Protein AF-A0A9X8MX06-F1 (afdb_monomer)

InterPro domains:
  IPR003593 AAA+ ATPase domain [SM00382] (61-153)
  IPR003959 ATPase, AAA-type, core [PF00004] (65-155)
  IPR027417 P-loop containing nucleoside triphosphate hydrolase [G3DSA:3.40.50.300] (9-156)
  IPR027417 P-loop containing nucleoside triphosphate hydrolase [SSF52540] (20-155)
  IPR051314 AAA ATPase RarA/MGS1/WRNIP1 [PTHR13779] (9-156)

Sequence (156 aa):
MEPDLFTAAAEDRQEKDPAGSPLAVRMRPRTLDEVVGQQHLLKPGSPLRRLVGEGAGGPAGPSSVFLWGPPGIGKTTLAYVVSQATNKRFVELSAITAGVKEVRAVIDGARRASGGYGKETVLFLDEIHRFSKAQQDSLLPAVENRWVTLIAATTE

Structure (mmCIF, N/CA/C/O backbone):
data_AF-A0A9X8MX06-F1
#
_entry.id   AF-A0A9X8MX06-F1
#
loop_
_atom_site.group_PDB
_atom_site.id
_atom_site.type_symbol
_atom_site.label_atom_id
_atom_site.label_alt_id
_atom_site.label_comp_id
_atom_site.label_asym_id
_atom_site.label_entity_id
_atom_site.label_seq_id
_atom_site.pdbx_PDB_ins_code
_atom_site.Cartn_x
_atom_site.Cartn_y
_atom_site.Cartn_z
_atom_site.occupancy
_atom_site.B_iso_or_equiv
_atom_site.auth_seq_id
_atom_site.auth_comp_id
_atom_site.auth_asym_id
_atom_site.auth_atom_id
_atom_site.pdbx_PDB_model_num
ATOM 1 N N . MET A 1 1 ? -8.411 22.018 -21.003 1.00 44.50 1 MET A N 1
ATOM 2 C CA . MET A 1 1 ? -9.819 21.588 -21.032 1.00 44.50 1 MET A CA 1
ATOM 3 C C . MET A 1 1 ? -10.072 21.002 -19.655 1.00 44.50 1 MET A C 1
ATOM 5 O O . MET A 1 1 ? -9.477 19.976 -19.350 1.00 44.50 1 MET A O 1
ATOM 9 N N . GLU A 1 2 ? -10.729 21.752 -18.767 1.00 44.81 2 GLU A N 1
ATOM 10 C CA . GLU A 1 2 ? -11.009 21.268 -17.407 1.00 44.81 2 GLU A CA 1
ATOM 11 C C . GLU A 1 2 ? -11.989 20.090 -17.484 1.00 44.81 2 GLU A C 1
ATOM 13 O O . GLU A 1 2 ? -12.911 20.143 -18.302 1.00 44.81 2 GLU A O 1
ATOM 18 N N . PRO A 1 3 ? -11.785 19.016 -16.703 1.00 49.88 3 PRO A N 1
ATOM 19 C CA . PRO A 1 3 ? -12.744 17.924 -16.650 1.00 49.88 3 PRO A CA 1
ATOM 20 C C . PRO A 1 3 ? -14.071 18.451 -16.089 1.00 49.88 3 PRO A C 1
ATOM 22 O O . PRO A 1 3 ? -14.121 18.980 -14.980 1.00 49.88 3 PRO A O 1
ATOM 25 N N . ASP A 1 4 ? -15.129 18.332 -16.890 1.00 72.88 4 ASP A N 1
ATOM 26 C CA . ASP A 1 4 ? -16.487 18.722 -16.520 1.00 72.88 4 ASP A CA 1
ATOM 27 C C . ASP A 1 4 ? -16.997 17.848 -15.359 1.00 72.88 4 ASP A C 1
ATOM 29 O O . ASP A 1 4 ? -16.693 16.653 -15.261 1.00 72.88 4 ASP A O 1
ATOM 33 N N . LEU A 1 5 ? -17.791 18.455 -14.478 1.00 55.50 5 LEU A N 1
ATOM 34 C CA . LEU A 1 5 ? -18.405 17.858 -13.288 1.00 55.50 5 LEU A CA 1
ATOM 35 C C . LEU A 1 5 ? -19.198 16.583 -13.623 1.00 55.50 5 LEU A C 1
ATOM 37 O O . LEU A 1 5 ? -19.287 15.668 -12.804 1.00 55.50 5 LEU A O 1
ATOM 41 N N . PHE A 1 6 ? -19.727 16.499 -14.844 1.00 53.56 6 PHE A N 1
ATOM 42 C CA . PHE A 1 6 ? -20.438 15.327 -15.352 1.00 53.56 6 PHE A CA 1
ATOM 43 C C . PHE A 1 6 ? -19.511 14.177 -15.763 1.00 53.56 6 PHE A C 1
ATOM 45 O O . PHE A 1 6 ? -19.884 13.016 -15.596 1.00 53.56 6 PHE A O 1
ATOM 52 N N . THR A 1 7 ? -18.298 14.470 -16.232 1.00 57.12 7 THR A N 1
ATOM 53 C CA . THR A 1 7 ? -17.297 13.454 -16.585 1.00 57.12 7 THR A CA 1
ATOM 54 C C . THR A 1 7 ? -16.707 12.825 -15.327 1.00 57.12 7 THR A C 1
ATOM 56 O O . THR A 1 7 ? -16.655 11.603 -15.224 1.00 57.12 7 THR A O 1
ATOM 59 N N . ALA A 1 8 ? -16.392 13.643 -14.317 1.00 52.16 8 ALA A N 1
ATOM 60 C CA . ALA A 1 8 ? -15.941 13.158 -13.012 1.00 52.16 8 ALA A CA 1
ATOM 61 C C . ALA A 1 8 ? -17.003 12.272 -12.332 1.00 52.16 8 ALA A C 1
ATOM 63 O O . ALA A 1 8 ? -16.682 11.224 -11.783 1.00 52.16 8 ALA A O 1
ATOM 64 N N . ALA A 1 9 ? -18.285 12.648 -12.416 1.00 48.75 9 ALA A N 1
ATOM 65 C CA . ALA A 1 9 ? -19.383 11.846 -11.876 1.00 48.75 9 ALA A CA 1
ATOM 66 C C . ALA A 1 9 ? -19.641 10.543 -12.661 1.00 48.75 9 ALA A C 1
ATOM 68 O O . ALA A 1 9 ? -20.174 9.589 -12.093 1.00 48.75 9 ALA A O 1
ATOM 69 N N . ALA A 1 10 ? -19.294 10.495 -13.953 1.00 49.78 10 ALA A N 1
ATOM 70 C CA . ALA A 1 10 ? -19.416 9.303 -14.791 1.00 49.78 10 ALA A CA 1
ATOM 71 C C . ALA A 1 10 ? -18.282 8.297 -14.533 1.00 49.78 10 ALA A C 1
ATOM 73 O O . ALA A 1 10 ? -18.562 7.108 -14.385 1.00 49.78 10 ALA A O 1
ATOM 74 N N . GLU A 1 11 ? -17.038 8.766 -14.395 1.00 50.75 11 GLU A N 1
ATOM 75 C CA . GLU A 1 11 ? -15.883 7.945 -13.994 1.00 50.75 11 GLU A CA 1
ATOM 76 C C . GLU A 1 11 ? -16.103 7.333 -12.598 1.00 50.75 11 GLU A C 1
ATOM 78 O O . GLU A 1 11 ? -15.971 6.124 -12.408 1.00 50.75 11 GLU A O 1
ATOM 83 N N . ASP A 1 12 ? -16.590 8.146 -11.658 1.00 49.78 12 ASP A N 1
ATOM 84 C CA . ASP A 1 12 ? -16.922 7.744 -10.286 1.00 49.78 12 ASP A CA 1
ATOM 85 C C . ASP A 1 12 ? -18.141 6.787 -10.229 1.00 49.78 12 ASP A C 1
ATOM 87 O O . ASP A 1 12 ? -18.315 6.043 -9.262 1.00 49.78 12 ASP A O 1
ATOM 91 N N . ARG A 1 13 ? -18.992 6.766 -11.272 1.00 49.88 13 ARG A N 1
ATOM 92 C CA . ARG A 1 13 ? -20.078 5.779 -11.458 1.00 49.88 13 ARG A CA 1
ATOM 93 C C . ARG A 1 13 ? -19.581 4.474 -12.069 1.00 49.88 13 ARG A C 1
ATOM 95 O O . ARG A 1 13 ? -20.081 3.417 -11.695 1.00 49.88 13 ARG A O 1
ATOM 102 N N . GLN A 1 14 ? -18.622 4.540 -12.989 1.00 47.41 14 GLN A N 1
ATOM 103 C CA . GLN A 1 14 ? -18.062 3.373 -13.669 1.00 47.41 14 GLN A CA 1
ATOM 104 C C . GLN A 1 14 ? -17.163 2.546 -12.736 1.00 47.41 14 GLN A C 1
ATOM 106 O O . GLN A 1 14 ? -17.174 1.321 -12.818 1.00 47.41 14 GLN A O 1
ATOM 111 N N . GLU A 1 15 ? -16.497 3.185 -11.765 1.00 52.91 15 GLU A N 1
ATOM 112 C CA . GLU A 1 15 ? -15.867 2.499 -10.621 1.00 52.91 15 GLU A CA 1
ATOM 113 C C . GLU A 1 15 ? -16.884 1.820 -9.680 1.00 52.91 15 GLU A C 1
ATOM 115 O O . GLU A 1 15 ? -16.541 0.874 -8.969 1.00 52.91 15 GLU A O 1
ATOM 120 N N . LYS A 1 16 ? -18.141 2.284 -9.663 1.00 53.31 16 LYS A N 1
ATOM 121 C CA . LYS A 1 16 ? -19.180 1.860 -8.709 1.00 53.31 16 LYS A CA 1
ATOM 122 C C . LYS A 1 16 ? -20.201 0.873 -9.261 1.00 53.31 16 LYS A C 1
ATOM 124 O O . LYS A 1 16 ? -21.081 0.488 -8.494 1.00 53.31 16 LYS A O 1
ATOM 129 N N . ASP A 1 17 ? -20.121 0.454 -10.525 1.00 54.06 17 ASP A N 1
ATOM 130 C CA . ASP A 1 17 ? -21.024 -0.567 -11.065 1.00 54.06 17 ASP A CA 1
ATOM 131 C C . ASP A 1 17 ? -20.399 -1.972 -10.942 1.00 54.06 17 ASP A C 1
ATOM 133 O O . ASP A 1 17 ? -19.637 -2.414 -11.816 1.00 54.06 17 ASP A O 1
ATOM 137 N N . PRO A 1 18 ? -20.677 -2.717 -9.850 1.00 60.09 18 PRO A N 1
ATOM 138 C CA . PRO A 1 18 ? -20.077 -4.024 -9.637 1.00 60.09 18 PRO A CA 1
ATOM 139 C C . PRO A 1 18 ? -20.484 -5.023 -10.719 1.00 60.09 18 PRO A C 1
ATOM 141 O O . PRO A 1 18 ? -19.751 -5.984 -10.914 1.00 60.09 18 PRO A O 1
ATOM 144 N N . ALA A 1 19 ? -21.590 -4.822 -11.448 1.00 68.25 19 ALA A N 1
ATOM 145 C CA . ALA A 1 19 ? -22.031 -5.752 -12.488 1.00 68.25 19 ALA A CA 1
ATOM 146 C C . ALA A 1 19 ? -21.053 -5.829 -13.678 1.00 68.25 19 ALA A C 1
ATOM 148 O O . ALA A 1 19 ? -20.920 -6.893 -14.285 1.00 68.25 19 ALA A O 1
ATOM 149 N N . GLY A 1 20 ? -20.326 -4.741 -13.967 1.00 75.81 20 GLY A N 1
ATOM 150 C CA . GLY A 1 20 ? -19.347 -4.665 -15.059 1.00 75.81 20 GLY A CA 1
ATOM 151 C C . GLY A 1 20 ? -17.920 -5.084 -14.688 1.00 75.81 20 GLY A C 1
ATOM 152 O O . GLY A 1 20 ? -17.097 -5.317 -15.571 1.00 75.81 20 GLY A O 1
ATOM 153 N N . SER A 1 21 ? -17.605 -5.210 -13.395 1.00 81.19 21 SER A N 1
ATOM 154 C CA . SER A 1 21 ? -16.249 -5.551 -12.941 1.00 81.19 21 SER A CA 1
ATOM 155 C C . SER A 1 21 ? -15.966 -7.058 -13.018 1.00 81.19 21 SER A C 1
ATOM 157 O O . SER A 1 21 ? -16.881 -7.855 -12.788 1.00 81.19 21 SER A O 1
ATOM 159 N N . PRO A 1 22 ? -14.711 -7.497 -13.260 1.00 86.88 22 PRO A N 1
ATOM 160 C CA . PRO A 1 22 ? -14.339 -8.913 -13.230 1.00 86.88 22 PRO A CA 1
ATOM 161 C C . PRO A 1 22 ? -14.745 -9.606 -11.921 1.00 86.88 22 PRO A C 1
ATOM 163 O O . PRO A 1 22 ? -14.676 -9.003 -10.849 1.00 86.88 22 PRO A O 1
ATOM 166 N N . LEU A 1 23 ? -15.105 -10.897 -11.979 1.00 84.81 23 LEU A N 1
ATOM 167 C CA . LEU A 1 23 ? -15.543 -11.666 -10.801 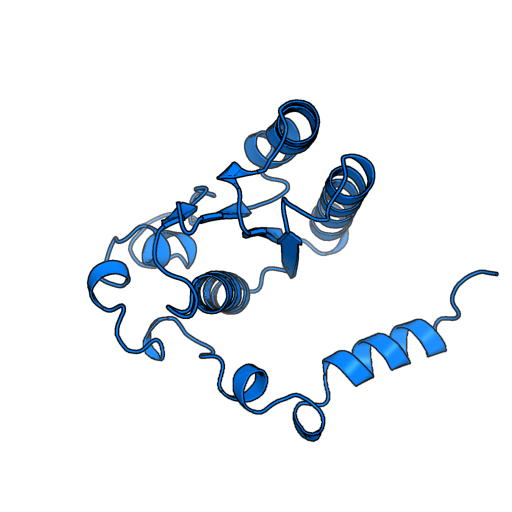1.00 84.81 23 LEU A CA 1
ATOM 168 C C . LEU A 1 23 ? -14.550 -11.562 -9.635 1.00 84.81 23 LEU A C 1
ATOM 170 O O . LEU A 1 23 ? -14.970 -11.377 -8.500 1.00 84.81 23 LEU A O 1
ATOM 174 N N . ALA A 1 24 ? -13.248 -11.612 -9.917 1.00 81.69 24 ALA A N 1
ATOM 175 C CA . ALA A 1 24 ? -12.205 -11.499 -8.900 1.00 81.69 24 ALA A CA 1
ATOM 176 C C . ALA A 1 24 ? -12.288 -10.196 -8.080 1.00 81.69 24 ALA A C 1
ATOM 178 O O . ALA A 1 24 ? -12.001 -10.207 -6.887 1.00 81.69 24 ALA A O 1
ATOM 179 N N . VAL A 1 25 ? -12.715 -9.086 -8.692 1.00 81.50 25 VAL A N 1
ATOM 180 C CA . VAL A 1 25 ? -12.919 -7.804 -7.998 1.00 81.50 25 VAL A CA 1
ATOM 181 C C . VAL A 1 25 ? -14.176 -7.864 -7.134 1.00 81.50 25 VAL A C 1
ATOM 183 O O . VAL A 1 25 ? -14.145 -7.471 -5.972 1.00 81.50 25 VAL A O 1
ATOM 186 N N . ARG A 1 26 ? -15.268 -8.420 -7.672 1.00 85.44 26 ARG A N 1
ATOM 187 C CA . ARG A 1 26 ? -16.556 -8.540 -6.963 1.00 85.44 26 ARG A CA 1
ATOM 188 C C . ARG A 1 26 ? -16.497 -9.482 -5.762 1.00 85.44 26 ARG A C 1
ATOM 190 O O . ARG A 1 26 ? -17.233 -9.288 -4.803 1.00 85.44 26 ARG A O 1
ATOM 197 N N . MET A 1 27 ? -15.637 -10.496 -5.832 1.00 86.62 27 MET A N 1
ATOM 198 C CA . MET A 1 27 ? -15.428 -11.488 -4.777 1.00 86.62 27 MET A CA 1
ATOM 199 C C . MET A 1 27 ? -14.430 -11.027 -3.708 1.00 86.62 27 MET A C 1
ATOM 201 O O . MET A 1 27 ? -14.116 -11.808 -2.811 1.00 86.62 27 MET A O 1
ATOM 205 N N . ARG A 1 28 ? -13.898 -9.794 -3.786 1.00 89.25 28 ARG A N 1
ATOM 206 C CA . ARG A 1 28 ? -13.028 -9.274 -2.727 1.00 89.25 28 ARG A CA 1
ATOM 207 C C . ARG A 1 28 ? -13.811 -9.233 -1.402 1.00 89.25 28 ARG A C 1
ATOM 209 O O . ARG A 1 28 ? -14.896 -8.649 -1.374 1.00 89.25 28 ARG A O 1
ATOM 216 N N . PRO A 1 29 ? -13.263 -9.815 -0.320 1.00 91.00 29 PRO A N 1
ATOM 217 C CA . PRO A 1 29 ? -13.774 -9.652 1.032 1.00 91.00 29 PRO A CA 1
ATOM 218 C C . PRO A 1 29 ? -14.028 -8.183 1.370 1.00 91.00 29 PRO A C 1
ATOM 220 O O . PRO A 1 29 ? -13.312 -7.291 0.905 1.00 91.00 29 PRO A O 1
ATOM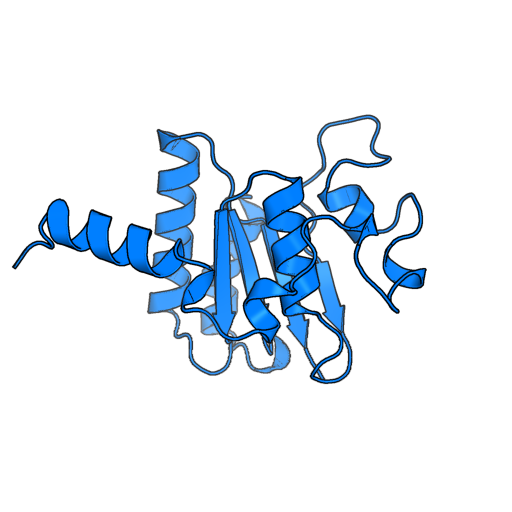 223 N N . ARG A 1 30 ? -15.037 -7.938 2.201 1.00 86.69 30 ARG A N 1
ATOM 224 C CA . ARG A 1 30 ? -15.385 -6.604 2.710 1.00 86.69 30 ARG A CA 1
ATOM 225 C C . ARG A 1 30 ? -14.825 -6.362 4.104 1.00 86.69 30 ARG A C 1
ATOM 227 O O . ARG A 1 30 ? -14.562 -5.220 4.470 1.00 86.69 30 ARG A O 1
ATOM 234 N N . THR A 1 31 ? -14.623 -7.435 4.860 1.00 88.12 31 THR A N 1
ATOM 235 C CA . THR A 1 31 ? -14.135 -7.418 6.241 1.00 88.12 31 THR A CA 1
ATOM 236 C C . THR A 1 31 ? -12.940 -8.355 6.404 1.00 88.12 31 THR A C 1
ATOM 238 O O . THR A 1 31 ? -12.719 -9.247 5.583 1.00 88.12 31 THR A O 1
ATOM 241 N N . LEU A 1 32 ? -12.137 -8.155 7.458 1.00 86.44 32 LEU A N 1
ATOM 242 C CA . LEU A 1 32 ? -11.007 -9.049 7.739 1.00 86.44 32 LEU A CA 1
ATOM 243 C C . LEU A 1 32 ? -11.479 -10.474 8.068 1.00 86.44 32 LEU A C 1
ATOM 245 O O . LEU A 1 32 ? -10.760 -11.423 7.775 1.00 86.44 32 LEU A O 1
ATOM 249 N N . ASP A 1 33 ? -12.682 -10.637 8.621 1.00 87.50 33 ASP A N 1
ATOM 250 C CA . ASP A 1 33 ? -13.248 -11.946 8.977 1.00 87.50 33 ASP A CA 1
ATOM 251 C C . ASP A 1 33 ? -13.627 -12.792 7.752 1.00 87.50 33 ASP A C 1
ATOM 253 O O . ASP A 1 33 ? -13.617 -14.019 7.812 1.00 87.50 33 ASP A O 1
ATOM 257 N N . GLU A 1 34 ? -13.906 -12.147 6.618 1.00 90.12 34 GLU A N 1
ATOM 258 C CA . GLU A 1 34 ? -14.202 -12.809 5.341 1.00 90.12 34 GLU A CA 1
ATOM 259 C C . GLU A 1 34 ? -12.940 -13.314 4.614 1.00 90.12 34 GLU A C 1
ATOM 261 O O . GLU A 1 34 ? -13.036 -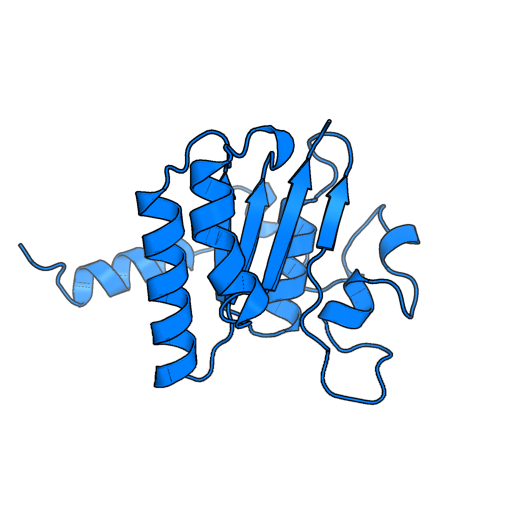14.004 3.597 1.00 90.12 34 GLU A O 1
ATOM 266 N N . VAL A 1 35 ? -11.740 -12.977 5.097 1.00 90.38 35 VAL A N 1
ATOM 267 C CA . VAL A 1 35 ? -10.489 -13.388 4.454 1.00 90.38 35 VAL A CA 1
ATOM 268 C C . VAL A 1 35 ? -10.199 -14.865 4.732 1.00 90.38 35 VAL A C 1
ATOM 270 O O . VAL A 1 35 ? -9.983 -15.295 5.866 1.00 90.38 35 VAL A O 1
ATOM 273 N N . VAL A 1 36 ? -10.104 -15.651 3.662 1.00 89.00 36 VAL A N 1
ATOM 274 C CA . VAL A 1 36 ? -9.833 -17.095 3.715 1.00 89.00 36 VAL A CA 1
ATOM 275 C C . VAL A 1 36 ? -8.330 -17.380 3.565 1.00 89.00 36 VAL A C 1
ATOM 277 O O . VAL A 1 36 ? -7.632 -16.713 2.807 1.00 89.00 36 VAL A O 1
ATOM 280 N N . GLY A 1 37 ? -7.813 -18.375 4.299 1.00 88.06 37 GLY A N 1
ATOM 281 C CA . GLY A 1 37 ? -6.432 -18.875 4.180 1.00 88.06 37 GLY A CA 1
ATOM 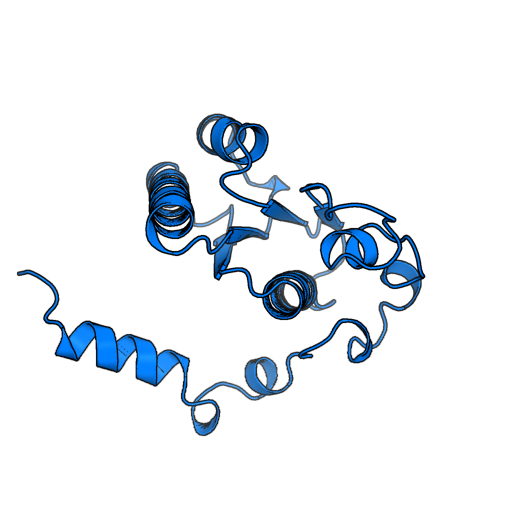282 C C . GLY A 1 37 ? -5.343 -18.088 4.925 1.00 88.06 37 GLY A C 1
ATOM 283 O O . GLY A 1 37 ? -4.241 -18.601 5.101 1.00 88.06 37 GLY A O 1
ATOM 284 N N . GLN A 1 38 ? -5.633 -16.874 5.407 1.00 89.12 38 GLN A N 1
ATOM 285 C CA . GLN A 1 38 ? -4.658 -15.996 6.078 1.00 89.12 38 GLN A CA 1
ATOM 286 C C . GLN A 1 38 ? -4.901 -15.842 7.590 1.00 89.12 38 GLN A C 1
ATOM 288 O O . GLN A 1 38 ? -4.491 -14.856 8.195 1.00 89.12 38 GLN A O 1
ATOM 293 N N . GLN A 1 39 ? -5.543 -16.818 8.244 1.00 87.38 39 GLN A N 1
ATOM 294 C CA . GLN A 1 39 ? -5.962 -16.720 9.656 1.00 87.38 39 GLN A CA 1
ATOM 295 C C . GLN A 1 39 ? -4.798 -16.411 10.612 1.00 87.38 39 GLN A C 1
ATOM 297 O O . GLN A 1 39 ? -4.980 -15.738 11.626 1.00 87.38 39 GLN A O 1
ATOM 302 N N . HIS A 1 40 ? -3.585 -16.861 10.283 1.00 85.94 40 HIS A N 1
ATOM 303 C CA . HIS A 1 40 ? -2.385 -16.585 11.069 1.00 85.94 40 HIS A CA 1
ATOM 304 C C . HIS A 1 40 ? -2.019 -15.089 11.122 1.00 85.94 40 HIS A C 1
ATOM 306 O O . HIS A 1 40 ? -1.483 -14.649 12.137 1.00 85.94 40 HIS A O 1
ATOM 312 N N . LEU A 1 41 ? -2.370 -14.309 10.092 1.00 85.81 41 LEU A N 1
ATOM 313 C CA . LEU A 1 41 ? -2.180 -12.853 10.030 1.00 85.81 41 LEU A CA 1
ATOM 314 C C . LEU A 1 41 ? -3.310 -12.067 10.709 1.00 85.81 41 LEU A C 1
ATOM 316 O O . LEU A 1 41 ? -3.165 -10.868 10.927 1.00 85.81 41 LEU A O 1
ATOM 320 N N . LEU A 1 42 ? -4.427 -12.728 11.028 1.00 87.38 42 LEU A N 1
ATOM 321 C CA . LEU A 1 42 ? -5.684 -12.099 11.455 1.00 87.38 42 LEU A CA 1
ATOM 322 C C . LEU A 1 42 ? -6.052 -12.405 12.909 1.00 87.38 42 LEU A C 1
ATOM 324 O O . LEU A 1 42 ? -7.156 -12.080 13.348 1.00 87.38 42 LEU A O 1
ATOM 328 N N . LYS A 1 43 ? -5.133 -13.015 13.666 1.00 87.38 43 LYS A N 1
ATOM 329 C CA . LYS A 1 43 ? -5.305 -13.260 15.103 1.00 87.38 43 LYS A CA 1
ATOM 330 C C . LYS A 1 43 ? -5.505 -11.935 15.859 1.00 87.38 43 LYS A C 1
ATOM 332 O O . LYS A 1 43 ? -4.933 -10.921 15.442 1.00 87.38 43 LYS A O 1
ATOM 337 N N . PRO A 1 44 ? -6.254 -11.920 16.976 1.00 83.94 44 PRO A N 1
ATOM 338 C CA . PRO A 1 44 ? -6.380 -10.735 17.823 1.00 83.94 44 PRO A CA 1
ATOM 339 C C . PRO A 1 44 ? -5.015 -10.123 18.172 1.00 83.94 44 PRO A C 1
ATOM 341 O O . PRO A 1 44 ? -4.062 -10.846 18.459 1.00 83.94 44 PRO A O 1
ATOM 344 N N . GLY A 1 45 ? -4.902 -8.794 18.096 1.00 79.75 45 GLY A N 1
ATOM 345 C CA . GLY A 1 45 ? -3.651 -8.064 18.351 1.00 79.75 45 GLY A CA 1
ATOM 346 C C . GLY A 1 45 ? -2.611 -8.109 17.220 1.00 79.75 45 GLY A C 1
ATOM 347 O O . GLY A 1 45 ? -1.590 -7.421 17.305 1.00 79.75 45 GLY A O 1
ATOM 348 N N . SER A 1 46 ? -2.858 -8.862 16.141 1.00 85.44 46 SER A N 1
ATOM 349 C CA . SER A 1 46 ? -2.013 -8.832 14.939 1.00 85.44 46 SER A CA 1
ATOM 350 C C . SER A 1 46 ? -1.893 -7.411 14.363 1.00 85.44 46 SER A C 1
ATOM 352 O O . SER A 1 46 ? -2.782 -6.580 14.570 1.00 85.44 46 SER A O 1
ATOM 354 N N . PRO A 1 47 ? 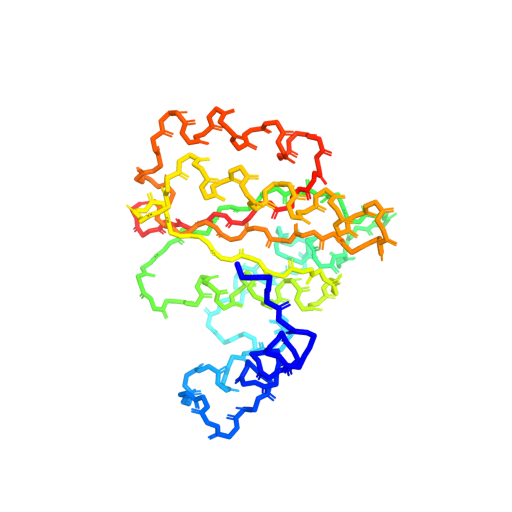-0.812 -7.094 13.621 1.00 84.44 47 PRO A N 1
ATOM 355 C CA . PRO A 1 47 ? -0.659 -5.785 12.985 1.00 84.44 47 PRO A CA 1
ATOM 356 C C . PRO A 1 47 ? -1.883 -5.369 12.160 1.00 84.44 47 PRO A C 1
ATOM 358 O O . PRO A 1 47 ? -2.348 -4.246 12.307 1.00 84.44 47 PRO A O 1
ATOM 361 N N . LEU A 1 48 ? -2.467 -6.288 11.381 1.00 85.38 48 LEU A N 1
ATOM 362 C CA . LEU A 1 48 ? -3.660 -6.012 10.574 1.00 85.38 48 LEU A CA 1
ATOM 363 C C . LEU A 1 48 ? -4.897 -5.694 11.426 1.00 85.38 48 LEU A C 1
ATOM 365 O O . LEU A 1 48 ? -5.623 -4.756 11.110 1.00 85.38 48 LEU A O 1
ATOM 369 N N . ARG A 1 49 ? -5.109 -6.416 12.535 1.00 85.56 49 ARG A N 1
ATOM 370 C CA . ARG A 1 49 ? -6.210 -6.139 13.476 1.00 85.56 49 ARG A CA 1
ATOM 371 C C . ARG A 1 49 ? -6.035 -4.792 14.178 1.00 85.56 49 ARG A C 1
ATOM 373 O O . ARG A 1 49 ? -6.988 -4.031 14.305 1.00 85.56 49 ARG A O 1
ATOM 380 N N . ARG A 1 50 ? -4.798 -4.439 14.537 1.00 82.62 50 ARG A N 1
ATOM 381 C CA . ARG A 1 50 ? -4.486 -3.121 15.111 1.00 82.62 50 ARG A CA 1
ATOM 382 C C . ARG A 1 50 ? -4.729 -1.981 14.124 1.00 82.62 50 ARG A C 1
ATOM 384 O O . ARG A 1 50 ? -5.202 -0.930 14.546 1.00 82.62 50 ARG A O 1
ATOM 391 N N . LEU A 1 51 ? -4.459 -2.184 12.830 1.00 80.81 51 LEU A N 1
ATOM 392 C CA . LEU A 1 51 ? -4.744 -1.179 11.797 1.00 80.81 51 LEU A CA 1
ATOM 393 C C . LEU A 1 51 ? -6.232 -0.862 11.667 1.00 80.81 51 LEU A C 1
ATOM 395 O O . LEU A 1 51 ? -6.571 0.284 11.386 1.00 80.81 51 LEU A O 1
ATOM 399 N N . VAL A 1 52 ? -7.105 -1.847 11.893 1.00 81.50 52 VAL A N 1
ATOM 400 C CA . VAL A 1 52 ? -8.562 -1.646 11.869 1.00 81.50 52 VAL A CA 1
ATOM 401 C C . VAL A 1 52 ? -9.143 -1.215 13.222 1.00 81.50 52 VAL A C 1
ATOM 403 O O . VAL A 1 52 ? -10.351 -1.063 13.347 1.00 81.50 52 VAL A O 1
ATOM 406 N N . GLY A 1 53 ? -8.296 -0.973 14.228 1.00 72.31 53 GLY A N 1
ATOM 407 C CA . GLY A 1 53 ? -8.712 -0.507 15.555 1.00 72.31 53 GLY A CA 1
ATOM 408 C C . GLY A 1 53 ? -9.144 -1.608 16.524 1.00 72.31 53 GLY A C 1
ATOM 409 O O . GLY A 1 53 ? -9.594 -1.306 17.626 1.00 72.31 53 GLY A O 1
ATOM 410 N N . GLU A 1 54 ? -8.966 -2.882 16.173 1.00 68.69 54 GLU A N 1
ATOM 411 C CA . GLU A 1 54 ? -9.272 -4.003 17.059 1.00 68.69 54 GLU A CA 1
ATOM 412 C C . GLU A 1 54 ? -8.096 -4.288 18.012 1.00 68.69 54 GLU A C 1
ATOM 414 O O . GLU A 1 54 ? -6.967 -4.562 17.595 1.00 68.69 54 GLU A O 1
ATOM 419 N N . GLY A 1 55 ? -8.363 -4.245 19.323 1.00 52.50 55 GLY A N 1
ATOM 420 C CA . GLY A 1 55 ? -7.409 -4.630 20.373 1.00 52.50 55 GLY A CA 1
ATOM 421 C C . GLY A 1 55 ? -6.462 -3.529 20.870 1.00 52.50 55 GLY A C 1
ATOM 422 O O . GLY A 1 55 ? -5.637 -3.801 21.740 1.00 52.50 55 GLY A O 1
ATOM 423 N N . ALA A 1 56 ? -6.579 -2.292 20.381 1.00 47.03 56 ALA A N 1
ATOM 424 C CA . ALA A 1 56 ? -5.910 -1.136 20.975 1.00 47.03 56 ALA A CA 1
ATOM 425 C C . ALA A 1 56 ? -6.923 -0.358 21.828 1.00 47.03 56 ALA A C 1
ATOM 427 O O . ALA A 1 56 ? -7.891 0.177 21.303 1.00 47.03 56 ALA A O 1
ATOM 428 N N . GLY A 1 57 ? -6.711 -0.274 23.145 1.00 40.38 57 GLY A N 1
ATOM 429 C CA . GLY A 1 57 ? -7.492 0.574 24.066 1.00 40.38 57 GLY A CA 1
ATOM 430 C C . GLY A 1 57 ? -7.256 2.081 23.867 1.00 40.38 57 GLY A C 1
ATOM 431 O O . GLY A 1 57 ? -7.176 2.830 24.833 1.00 40.38 57 GLY A O 1
ATOM 432 N N . GLY A 1 58 ? -7.074 2.513 22.621 1.00 47.00 58 GLY A N 1
ATOM 433 C CA . GLY A 1 58 ? -6.749 3.867 22.198 1.00 47.00 58 GLY A CA 1
ATOM 434 C C . GLY A 1 58 ? -6.830 3.977 20.671 1.00 47.00 58 GLY A C 1
ATOM 435 O O . GLY A 1 58 ? -6.929 2.951 19.994 1.00 47.00 58 GLY A O 1
ATOM 436 N N . PRO A 1 59 ? -6.808 5.200 20.110 1.00 45.75 59 PRO A N 1
ATOM 437 C CA . PRO A 1 59 ? -6.926 5.404 18.670 1.00 45.75 59 PRO A CA 1
ATOM 438 C C . PRO A 1 59 ? -5.860 4.585 17.938 1.00 45.75 59 PRO A C 1
ATOM 440 O O . PRO A 1 59 ? -4.682 4.641 18.300 1.00 45.75 59 PRO A O 1
ATOM 443 N N . ALA A 1 60 ? -6.292 3.805 16.943 1.00 50.19 60 ALA A N 1
ATOM 444 C CA . ALA A 1 60 ? -5.437 2.984 16.095 1.00 50.19 60 ALA A CA 1
ATOM 445 C C . ALA A 1 60 ? -4.232 3.811 15.625 1.00 50.19 60 ALA A C 1
ATOM 447 O O . ALA A 1 60 ? -4.363 4.718 14.803 1.00 50.19 60 ALA A O 1
ATOM 448 N N . GLY A 1 61 ? -3.056 3.548 16.196 1.00 54.12 61 GLY A N 1
ATOM 449 C CA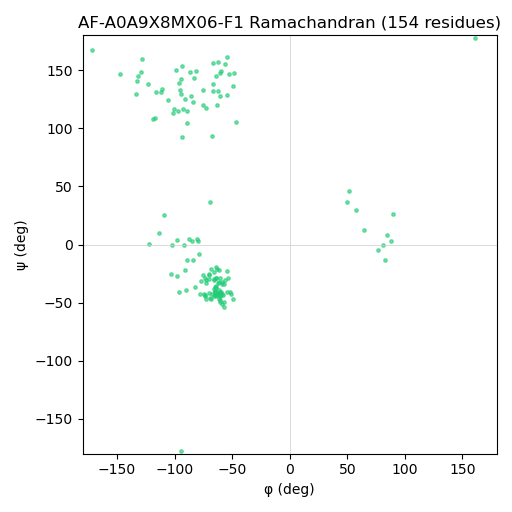 . GLY A 1 61 ? -1.844 4.245 15.791 1.00 54.12 61 GLY A CA 1
ATOM 450 C C . GLY A 1 61 ? -1.558 3.929 14.318 1.00 54.12 61 GLY A C 1
ATOM 451 O O . GLY A 1 61 ? -1.592 2.747 13.956 1.00 54.12 61 GLY A O 1
ATOM 452 N N . PRO A 1 62 ? -1.271 4.931 13.465 1.00 56.34 62 PRO A N 1
ATOM 453 C CA . PRO A 1 62 ? -0.946 4.708 12.062 1.00 56.34 62 PRO A CA 1
ATOM 454 C C . PRO A 1 62 ? 0.399 3.987 11.991 1.00 56.34 62 PRO A C 1
ATOM 456 O O . PRO A 1 62 ? 1.466 4.592 12.066 1.00 56.34 62 PRO A O 1
ATOM 459 N N . SER A 1 63 ? 0.336 2.663 11.925 1.00 72.06 63 SER A N 1
ATOM 460 C CA . SER A 1 63 ? 1.488 1.804 11.695 1.00 72.06 63 SER A CA 1
ATOM 461 C C . SER A 1 63 ? 1.547 1.492 10.207 1.00 72.06 63 SER A C 1
ATOM 463 O O . SER A 1 63 ? 0.523 1.300 9.558 1.00 72.06 63 SER A O 1
ATOM 465 N N . SER A 1 64 ? 2.748 1.500 9.639 1.00 83.94 64 SER A N 1
ATOM 466 C CA . SER A 1 64 ? 2.937 0.989 8.283 1.00 83.94 64 SER A CA 1
ATOM 467 C C . SER A 1 64 ? 3.094 -0.527 8.351 1.00 83.94 64 SER A C 1
ATOM 469 O O . SER A 1 64 ? 3.685 -1.039 9.305 1.00 83.94 64 SER A O 1
ATOM 471 N N . VAL A 1 65 ? 2.564 -1.250 7.368 1.00 90.69 65 VAL A N 1
ATOM 472 C CA . VAL A 1 65 ? 2.667 -2.716 7.302 1.00 90.69 65 VAL A CA 1
ATOM 473 C C . VAL A 1 65 ? 3.308 -3.130 5.988 1.00 90.69 65 VAL A C 1
ATOM 475 O O . VAL A 1 65 ? 2.979 -2.592 4.937 1.00 90.69 65 VAL A O 1
ATOM 478 N N . PHE A 1 66 ? 4.200 -4.114 6.056 1.00 92.44 66 PHE A N 1
ATOM 479 C CA . PHE A 1 66 ? 4.759 -4.792 4.893 1.00 92.44 66 PHE A CA 1
ATOM 480 C C . PHE A 1 66 ? 4.133 -6.185 4.783 1.00 92.44 66 PHE A C 1
ATOM 482 O O . PHE A 1 66 ? 4.164 -6.965 5.735 1.00 92.44 66 PHE A O 1
ATOM 489 N N . LEU A 1 67 ? 3.541 -6.483 3.632 1.00 92.94 67 LEU A N 1
ATOM 490 C CA . LEU A 1 67 ? 2.948 -7.765 3.283 1.00 92.94 67 LEU A CA 1
ATOM 491 C C . LEU A 1 67 ? 3.918 -8.524 2.384 1.00 92.94 67 LEU A C 1
ATOM 493 O O . LEU A 1 67 ? 4.151 -8.136 1.240 1.00 92.94 67 LEU A O 1
ATOM 497 N N . TRP A 1 68 ? 4.455 -9.626 2.889 1.00 93.12 68 TRP A N 1
ATOM 498 C CA . TRP A 1 68 ? 5.370 -10.470 2.133 1.00 93.12 68 TRP A CA 1
ATOM 499 C C . TRP A 1 68 ? 4.733 -11.816 1.824 1.00 93.12 68 TRP A C 1
ATOM 501 O O . TRP A 1 68 ? 4.174 -12.475 2.701 1.00 93.12 68 TRP A O 1
ATOM 511 N N . GLY A 1 69 ? 4.818 -12.215 0.561 1.00 90.75 69 GLY A N 1
ATOM 512 C CA . GLY A 1 69 ? 4.518 -13.574 0.149 1.00 90.75 69 GLY A CA 1
ATOM 513 C C . GLY A 1 69 ? 4.224 -13.692 -1.344 1.00 90.75 69 GLY A C 1
ATOM 514 O O . GLY A 1 69 ? 4.193 -12.679 -2.051 1.00 90.75 69 GLY A O 1
ATOM 515 N N . PRO A 1 70 ? 3.972 -14.919 -1.832 1.00 89.56 70 PRO A N 1
ATOM 516 C CA . PRO A 1 70 ? 3.819 -15.212 -3.256 1.00 89.56 70 PRO A CA 1
ATOM 517 C C . PRO A 1 70 ? 2.752 -14.358 -3.972 1.00 89.56 70 PRO A C 1
ATOM 519 O O . PRO A 1 70 ? 1.867 -13.769 -3.333 1.00 89.56 70 PRO A O 1
ATOM 522 N N . PRO A 1 71 ? 2.789 -14.261 -5.311 1.00 87.38 71 PRO A N 1
ATOM 523 C CA . PRO A 1 71 ? 1.701 -13.643 -6.063 1.00 87.38 71 PRO A CA 1
ATOM 524 C C . PRO A 1 71 ? 0.381 -14.398 -5.832 1.00 87.38 71 PRO A C 1
ATOM 526 O O . PRO A 1 71 ? 0.363 -15.605 -5.607 1.00 87.38 71 PRO A O 1
ATOM 529 N N . GLY A 1 72 ? -0.742 -13.678 -5.860 1.00 86.12 72 GLY A N 1
ATOM 530 C CA . GLY A 1 72 ? -2.077 -14.283 -5.754 1.00 86.12 72 GLY A CA 1
ATOM 531 C C . GLY A 1 72 ? -2.562 -14.635 -4.340 1.00 86.12 72 GLY A C 1
ATOM 532 O O . GLY A 1 72 ? -3.703 -15.057 -4.196 1.00 86.12 72 GLY A O 1
ATOM 533 N N . ILE A 1 73 ? -1.777 -14.399 -3.281 1.00 90.25 73 ILE A N 1
ATOM 534 C CA . ILE A 1 73 ? -2.193 -14.708 -1.892 1.00 90.25 73 ILE A CA 1
ATOM 535 C C . ILE A 1 73 ? -3.127 -13.665 -1.247 1.00 90.25 73 ILE A C 1
ATOM 537 O O . ILE A 1 73 ? -3.451 -13.776 -0.065 1.00 90.25 73 ILE A O 1
ATOM 541 N N . GLY A 1 74 ? -3.521 -12.628 -1.995 1.00 90.38 74 GLY A N 1
ATOM 542 C CA . GLY A 1 74 ? -4.452 -11.597 -1.529 1.00 90.38 74 GLY A CA 1
ATOM 543 C C . GLY A 1 74 ? -3.826 -10.383 -0.830 1.00 90.38 74 GLY A C 1
ATOM 544 O O . GLY A 1 74 ? -4.514 -9.742 -0.046 1.00 90.38 74 GLY A O 1
ATOM 545 N N . LYS A 1 75 ? -2.563 -10.020 -1.110 1.00 93.62 75 LYS A N 1
ATOM 546 C CA . LYS A 1 75 ? -1.897 -8.836 -0.512 1.00 93.62 75 LYS A CA 1
ATOM 547 C C . LYS A 1 75 ? -2.666 -7.528 -0.765 1.00 93.62 75 LYS A C 1
ATOM 549 O O . LYS A 1 75 ? -3.047 -6.845 0.183 1.00 93.62 75 LYS A O 1
ATOM 554 N N . THR A 1 76 ? -2.976 -7.235 -2.029 1.00 92.25 76 THR A N 1
ATOM 555 C CA . THR A 1 76 ? -3.795 -6.073 -2.421 1.00 92.25 76 THR A CA 1
ATOM 556 C C . THR A 1 76 ? -5.182 -6.131 -1.788 1.00 92.25 76 THR A C 1
ATOM 558 O O . THR A 1 76 ? -5.695 -5.133 -1.292 1.00 92.25 76 THR A O 1
ATOM 561 N N . THR A 1 77 ? -5.781 -7.324 -1.746 1.00 92.50 77 THR A N 1
ATOM 562 C CA . THR A 1 77 ? -7.094 -7.550 -1.136 1.00 92.50 77 THR A CA 1
ATOM 563 C C . THR A 1 77 ? -7.087 -7.247 0.363 1.00 92.50 77 THR A C 1
ATOM 565 O O . THR A 1 77 ? -7.995 -6.581 0.845 1.00 92.50 77 THR A O 1
ATOM 568 N N . LEU A 1 78 ? -6.053 -7.665 1.098 1.00 92.50 78 LEU A N 1
ATOM 569 C CA . LEU A 1 78 ? -5.887 -7.350 2.519 1.00 92.50 78 LEU A CA 1
ATOM 570 C C . LEU A 1 78 ? -5.775 -5.841 2.750 1.00 92.50 78 LEU A C 1
ATOM 572 O O . LEU A 1 78 ? -6.463 -5.302 3.614 1.00 92.50 78 LEU A O 1
ATOM 576 N N . ALA A 1 79 ? -4.954 -5.148 1.959 1.00 92.44 79 ALA A N 1
ATOM 577 C CA . ALA A 1 79 ? -4.811 -3.697 2.054 1.00 92.44 79 ALA A CA 1
ATOM 578 C C . ALA A 1 79 ? -6.135 -2.967 1.767 1.00 92.44 79 ALA A C 1
ATOM 580 O O . ALA A 1 79 ? -6.517 -2.042 2.489 1.00 92.44 79 ALA A O 1
ATOM 581 N N . TYR A 1 80 ? -6.866 -3.432 0.751 1.00 91.94 80 TYR A N 1
ATOM 582 C CA . TYR A 1 80 ? -8.186 -2.920 0.406 1.00 91.94 80 TYR A CA 1
ATOM 583 C C . TYR A 1 80 ? -9.179 -3.104 1.560 1.00 91.94 80 TYR A C 1
ATOM 585 O O . TYR A 1 80 ? -9.809 -2.135 1.982 1.00 91.94 80 TYR A O 1
ATOM 593 N N . VAL A 1 81 ? -9.265 -4.304 2.138 1.00 91.50 81 VAL A N 1
ATOM 594 C CA . VAL A 1 81 ? -10.138 -4.591 3.288 1.00 91.50 81 VAL A CA 1
ATOM 595 C C . VAL A 1 81 ? -9.813 -3.692 4.479 1.00 91.50 81 VAL A C 1
ATOM 597 O O . VAL A 1 81 ? -10.726 -3.133 5.081 1.00 91.50 81 VAL A O 1
ATOM 600 N N . VAL A 1 82 ? -8.529 -3.487 4.796 1.00 89.19 82 VAL A N 1
ATOM 601 C CA . VAL A 1 82 ? -8.113 -2.579 5.880 1.00 89.19 82 VAL A CA 1
ATOM 602 C C . VAL A 1 82 ? -8.615 -1.153 5.632 1.00 89.19 82 VAL A C 1
ATOM 604 O O . VAL A 1 82 ? -9.115 -0.507 6.553 1.00 89.19 82 VAL A O 1
ATOM 607 N N . SER A 1 83 ? -8.532 -0.659 4.393 1.00 89.94 83 SER A N 1
ATOM 608 C CA . SER A 1 83 ? -9.047 0.674 4.051 1.00 89.94 83 SER A CA 1
ATOM 609 C C . SER A 1 83 ? -10.567 0.783 4.208 1.00 89.94 83 SER A C 1
ATOM 611 O O . SER A 1 83 ? -11.052 1.779 4.739 1.00 89.94 83 SER A O 1
ATOM 613 N N . GLN A 1 84 ? -11.314 -0.257 3.818 1.00 88.81 84 GLN A N 1
ATOM 614 C CA . GLN A 1 84 ? -12.772 -0.290 3.941 1.00 88.81 84 GLN A CA 1
ATOM 615 C C . GLN A 1 84 ? -13.201 -0.349 5.407 1.00 88.81 84 GLN A C 1
ATOM 617 O O . GLN A 1 84 ? -14.022 0.458 5.838 1.00 88.81 84 GLN A O 1
ATOM 622 N N . ALA A 1 85 ? -12.584 -1.235 6.192 1.00 85.56 85 ALA A N 1
ATOM 623 C CA . ALA A 1 85 ? -12.859 -1.390 7.619 1.00 85.56 85 ALA A CA 1
ATOM 624 C C . ALA A 1 85 ? -12.582 -0.107 8.422 1.00 85.56 85 ALA A C 1
ATOM 626 O O . ALA A 1 85 ? -13.239 0.152 9.424 1.00 85.56 85 ALA A O 1
ATOM 627 N N . THR A 1 86 ? -11.640 0.722 7.963 1.00 83.38 86 THR A N 1
ATOM 628 C CA . THR A 1 86 ? -11.289 2.001 8.603 1.00 83.38 86 THR A CA 1
ATOM 629 C C . THR A 1 86 ? -11.962 3.219 7.966 1.00 83.38 86 THR A C 1
ATOM 631 O O . THR A 1 86 ? -11.684 4.346 8.373 1.00 83.38 86 THR A O 1
ATOM 634 N N . ASN A 1 87 ? -12.835 3.023 6.969 1.00 85.94 87 ASN A N 1
ATOM 635 C CA . ASN A 1 87 ? -13.440 4.086 6.157 1.00 85.94 87 ASN A CA 1
ATOM 636 C C . ASN A 1 87 ? -12.409 5.092 5.597 1.00 85.94 87 ASN A C 1
ATOM 638 O O . ASN A 1 87 ? -12.658 6.297 5.489 1.00 85.94 87 ASN A O 1
ATOM 642 N N . LYS A 1 88 ? -11.227 4.600 5.227 1.00 87.94 88 LYS A N 1
ATOM 643 C CA . LYS A 1 88 ? -10.152 5.398 4.637 1.00 87.94 88 LYS A CA 1
ATOM 644 C C . LYS A 1 88 ? -10.228 5.354 3.120 1.00 87.94 88 LYS A C 1
ATOM 646 O O . LYS A 1 88 ? -10.751 4.420 2.516 1.00 87.94 88 LYS A O 1
ATOM 651 N N . ARG A 1 89 ? -9.708 6.393 2.472 1.00 90.94 89 ARG A N 1
ATOM 652 C CA . ARG A 1 89 ? -9.508 6.383 1.021 1.00 90.94 89 ARG A CA 1
ATOM 653 C C . ARG A 1 89 ? -8.433 5.349 0.687 1.00 90.94 89 ARG A C 1
ATOM 655 O O . ARG A 1 89 ? -7.373 5.376 1.298 1.00 90.94 89 ARG A O 1
ATOM 662 N N . PHE A 1 90 ? -8.684 4.486 -0.289 1.00 93.44 90 PHE A N 1
ATOM 663 C CA . PHE A 1 90 ? -7.679 3.564 -0.811 1.00 93.44 90 PHE A CA 1
ATOM 664 C C . PHE A 1 90 ? -7.012 4.166 -2.046 1.00 93.44 90 PHE A C 1
ATOM 666 O O . PHE A 1 90 ? -7.700 4.682 -2.927 1.00 93.44 90 PHE A O 1
ATOM 673 N N . VAL A 1 91 ? -5.685 4.115 -2.105 1.00 95.75 91 VAL A N 1
ATOM 674 C CA . VAL A 1 91 ? -4.909 4.446 -3.301 1.00 95.75 91 VAL A CA 1
ATOM 675 C C . VAL A 1 91 ? -3.874 3.354 -3.504 1.00 95.75 91 VAL A C 1
ATOM 677 O O . VAL A 1 91 ? -3.146 3.022 -2.574 1.00 95.75 91 VAL A O 1
ATOM 680 N N . GLU A 1 92 ? -3.799 2.813 -4.712 1.00 95.69 92 GLU A N 1
ATOM 681 C CA . GLU A 1 92 ? -2.847 1.774 -5.097 1.00 95.69 92 GLU A CA 1
ATOM 682 C C . GLU A 1 92 ? -1.823 2.341 -6.080 1.00 95.69 92 GLU A C 1
ATOM 684 O O . GLU A 1 92 ? -2.172 3.047 -7.026 1.00 95.69 92 GLU A O 1
ATOM 689 N N . LEU A 1 93 ? -0.550 2.036 -5.839 1.00 95.62 93 LEU A N 1
ATOM 690 C CA . LEU A 1 93 ? 0.568 2.342 -6.718 1.00 95.62 93 LEU A CA 1
ATOM 691 C C . LEU A 1 93 ? 1.438 1.091 -6.870 1.00 95.62 93 LEU A C 1
ATOM 693 O O . LEU A 1 93 ? 1.706 0.386 -5.900 1.00 95.62 93 LEU A O 1
ATOM 697 N N . SER A 1 94 ? 1.937 0.844 -8.078 1.00 94.56 94 SER A N 1
ATOM 698 C CA . SER A 1 94 ? 3.006 -0.132 -8.298 1.00 94.56 94 SER A CA 1
ATOM 699 C C . SER A 1 94 ? 4.349 0.584 -8.289 1.00 94.56 94 SER A C 1
ATOM 701 O O . SER A 1 94 ? 4.536 1.559 -9.020 1.00 94.56 94 SER A O 1
ATOM 703 N N . ALA A 1 95 ? 5.303 0.084 -7.507 1.00 92.12 95 ALA A N 1
ATOM 704 C CA . ALA A 1 95 ? 6.668 0.601 -7.480 1.00 92.12 95 ALA A CA 1
ATOM 705 C C . ALA A 1 95 ? 7.385 0.481 -8.838 1.00 92.12 95 ALA A C 1
ATOM 707 O O . ALA A 1 95 ? 8.329 1.224 -9.098 1.00 92.12 95 ALA A O 1
ATOM 708 N N . ILE A 1 96 ? 6.926 -0.430 -9.704 1.00 93.56 96 ILE A N 1
ATOM 709 C CA . ILE A 1 96 ? 7.489 -0.658 -11.040 1.00 93.56 96 ILE A CA 1
ATOM 710 C C . ILE A 1 96 ? 7.087 0.464 -12.001 1.00 93.56 96 ILE A C 1
ATOM 712 O O . ILE A 1 96 ? 7.907 0.918 -12.797 1.00 93.56 96 ILE A O 1
ATOM 716 N N . THR A 1 97 ? 5.826 0.898 -11.956 1.00 92.06 97 THR A N 1
ATOM 717 C CA . THR A 1 97 ? 5.271 1.830 -12.950 1.00 92.06 97 THR A CA 1
ATOM 718 C C . THR A 1 97 ? 5.151 3.263 -12.446 1.00 92.06 97 THR A C 1
ATOM 720 O O . THR A 1 97 ? 5.128 4.186 -13.256 1.00 92.06 97 THR A O 1
ATOM 723 N N . ALA A 1 98 ? 5.037 3.478 -11.135 1.00 93.75 98 ALA A N 1
ATOM 724 C CA . ALA A 1 98 ? 4.889 4.814 -10.568 1.00 93.75 98 ALA A CA 1
ATOM 725 C C . ALA A 1 98 ? 6.227 5.560 -10.588 1.00 93.75 98 ALA A C 1
ATOM 727 O O . ALA A 1 98 ? 7.230 5.022 -10.145 1.00 93.75 98 ALA A O 1
ATOM 728 N N . GLY A 1 99 ? 6.267 6.814 -11.029 1.00 95.69 99 GLY A N 1
ATOM 729 C CA . GLY A 1 99 ? 7.419 7.698 -10.860 1.00 95.69 99 GLY A CA 1
ATOM 730 C C . GLY A 1 99 ? 7.29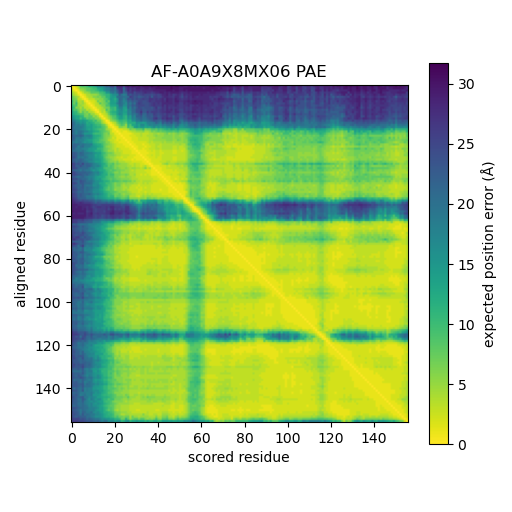6 8.588 -9.619 1.00 95.69 99 GLY A C 1
ATOM 731 O O . GLY A 1 99 ? 6.326 8.542 -8.861 1.00 95.69 99 GLY A O 1
ATOM 732 N N . VAL A 1 100 ? 8.286 9.464 -9.411 1.00 96.75 100 VAL A N 1
ATOM 733 C CA . VAL A 1 100 ? 8.280 10.448 -8.304 1.00 96.75 100 VAL A CA 1
ATOM 734 C C . VAL A 1 100 ? 7.095 11.417 -8.411 1.00 96.75 100 VAL A C 1
ATOM 736 O O . VAL A 1 100 ? 6.566 11.878 -7.399 1.00 96.75 100 VAL A O 1
ATOM 739 N N . LYS A 1 101 ? 6.658 11.737 -9.635 1.00 96.81 101 LYS A N 1
ATOM 740 C CA . LYS A 1 101 ? 5.524 12.635 -9.876 1.00 96.81 101 LYS A CA 1
ATOM 741 C C . LYS A 1 101 ? 4.218 12.018 -9.375 1.00 96.81 101 LYS A C 1
ATOM 743 O O . LYS A 1 101 ? 3.447 12.701 -8.707 1.00 96.81 101 LYS A O 1
ATOM 748 N N . GLU A 1 102 ? 3.997 10.741 -9.663 1.00 96.31 102 GLU A N 1
ATOM 749 C CA . GLU A 1 102 ? 2.813 9.988 -9.249 1.00 96.31 102 GLU A CA 1
ATOM 750 C C . GLU A 1 102 ? 2.766 9.864 -7.723 1.00 96.31 102 GLU A C 1
ATOM 752 O O . GLU A 1 102 ? 1.728 10.137 -7.120 1.00 96.31 102 GLU A O 1
ATOM 757 N N . VAL A 1 103 ? 3.906 9.568 -7.084 1.00 96.25 103 VAL A N 1
ATOM 758 C CA . VAL A 1 103 ? 4.017 9.538 -5.614 1.00 96.25 103 VAL A CA 1
ATOM 759 C C . VAL A 1 103 ? 3.619 10.888 -5.008 1.00 96.25 103 VAL A C 1
ATOM 761 O O . VAL A 1 103 ? 2.763 10.938 -4.125 1.00 96.25 103 VAL A O 1
ATOM 764 N N . ARG A 1 104 ? 4.161 12.003 -5.520 1.00 96.25 104 ARG A N 1
ATOM 765 C CA . ARG A 1 104 ? 3.798 13.355 -5.051 1.00 96.25 104 ARG A CA 1
ATOM 766 C C . ARG A 1 104 ? 2.315 13.667 -5.250 1.00 96.25 104 ARG A C 1
ATOM 768 O O . ARG A 1 104 ? 1.682 14.193 -4.341 1.00 96.25 104 ARG A O 1
ATOM 775 N N . ALA A 1 105 ? 1.743 13.291 -6.393 1.00 96.12 105 ALA A N 1
ATOM 776 C CA . ALA A 1 105 ? 0.327 13.515 -6.677 1.00 96.12 105 ALA A CA 1
ATOM 777 C C . ALA A 1 105 ? -0.591 12.789 -5.678 1.00 96.12 105 ALA A C 1
ATOM 779 O O . ALA A 1 105 ? -1.592 13.357 -5.231 1.00 96.12 105 ALA A O 1
ATOM 780 N N . VAL A 1 106 ? -0.238 11.559 -5.283 1.00 95.06 106 VAL A N 1
ATOM 781 C CA . VAL A 1 106 ? -0.968 10.822 -4.241 1.00 95.06 106 VAL A CA 1
ATOM 782 C C . VAL A 1 106 ? -0.864 11.526 -2.893 1.00 95.06 106 VAL A C 1
ATOM 784 O O . VAL A 1 106 ? -1.880 11.693 -2.217 1.00 95.06 106 VAL A O 1
ATOM 787 N N . ILE A 1 107 ? 0.330 11.989 -2.523 1.00 94.56 107 ILE A N 1
ATOM 788 C CA . ILE A 1 107 ? 0.561 12.712 -1.267 1.00 94.56 107 ILE A CA 1
ATOM 789 C C . ILE A 1 107 ? -0.276 13.995 -1.212 1.00 94.56 107 ILE A C 1
ATOM 791 O O . ILE A 1 107 ? -0.988 14.233 -0.234 1.00 94.56 107 ILE A O 1
ATOM 795 N N . ASP A 1 108 ? -0.264 14.794 -2.276 1.00 94.44 108 ASP A N 1
ATOM 796 C CA . ASP A 1 108 ? -1.061 16.020 -2.360 1.00 94.44 108 ASP A CA 1
ATOM 797 C C . ASP A 1 108 ? -2.568 15.723 -2.341 1.00 94.44 108 ASP A C 1
ATOM 799 O O . ASP A 1 108 ? -3.360 16.456 -1.741 1.00 94.44 108 ASP A O 1
ATOM 803 N N . GLY A 1 109 ? -2.986 14.618 -2.964 1.00 93.56 109 GLY A N 1
ATOM 804 C CA . GLY A 1 109 ? -4.351 14.106 -2.878 1.00 93.56 109 GLY A CA 1
ATOM 805 C C . GLY A 1 109 ? -4.758 13.722 -1.453 1.00 93.56 109 GLY A C 1
ATOM 806 O O . GLY A 1 109 ? -5.866 14.054 -1.029 1.00 93.56 109 GLY A O 1
ATOM 807 N N . ALA A 1 110 ? -3.872 13.063 -0.706 1.00 92.12 110 ALA A N 1
ATOM 808 C CA . ALA A 1 110 ? -4.111 12.648 0.673 1.00 92.12 110 ALA A CA 1
ATOM 809 C C . ALA A 1 110 ? -4.214 13.851 1.624 1.00 92.12 110 ALA A C 1
ATOM 811 O O . ALA A 1 110 ? -5.134 13.922 2.441 1.00 92.12 110 ALA A O 1
ATOM 812 N N . ARG A 1 111 ? -3.340 14.853 1.461 1.00 91.31 111 ARG A N 1
ATOM 813 C CA . ARG A 1 111 ? -3.379 16.101 2.245 1.00 91.31 111 ARG A CA 1
ATOM 814 C C . ARG A 1 111 ? -4.687 16.863 2.049 1.00 91.31 111 ARG A C 1
ATOM 816 O O . ARG A 1 111 ? -5.290 17.301 3.026 1.00 91.31 111 ARG A O 1
ATOM 823 N N . ARG A 1 112 ? -5.150 16.985 0.800 1.00 89.25 112 ARG A N 1
ATOM 824 C CA . ARG A 1 112 ? -6.435 17.633 0.484 1.00 89.25 112 ARG A CA 1
ATOM 825 C C . ARG A 1 112 ? -7.622 16.884 1.090 1.00 89.25 112 ARG A C 1
ATOM 827 O O . ARG A 1 112 ? -8.507 17.515 1.659 1.00 89.25 112 ARG A O 1
ATOM 834 N N . ALA A 1 113 ? -7.623 15.552 1.010 1.00 86.12 113 ALA A N 1
ATOM 835 C CA . ALA A 1 113 ? -8.689 14.727 1.581 1.00 86.12 113 ALA A CA 1
ATOM 836 C C . ALA A 1 113 ? -8.755 14.829 3.117 1.00 86.12 113 ALA A C 1
ATOM 838 O O . ALA A 1 113 ? -9.846 14.949 3.675 1.00 86.12 113 ALA A O 1
ATOM 839 N N . SER A 1 114 ? -7.596 14.849 3.782 1.00 81.06 114 SER A N 1
ATOM 840 C CA . SER A 1 114 ? -7.500 14.979 5.240 1.00 81.06 114 SER A CA 1
ATOM 841 C C . SER A 1 114 ? -7.917 16.374 5.729 1.00 81.06 114 SER A C 1
ATOM 843 O O . SER A 1 114 ? -8.742 16.481 6.632 1.00 81.06 114 SER A O 1
ATOM 845 N N . GLY A 1 115 ? -7.442 17.448 5.086 1.00 72.44 115 GLY A N 1
ATOM 846 C CA . GLY A 1 115 ? -7.760 18.824 5.493 1.00 72.44 115 GLY A CA 1
ATOM 847 C C . GLY A 1 115 ? -9.188 19.288 5.175 1.00 72.44 115 GLY A C 1
ATOM 848 O O . GLY A 1 115 ? -9.710 20.139 5.887 1.00 72.44 115 GLY A O 1
ATOM 849 N N . GLY A 1 116 ? -9.818 18.756 4.118 1.00 62.12 116 GLY A N 1
ATOM 850 C CA . GLY A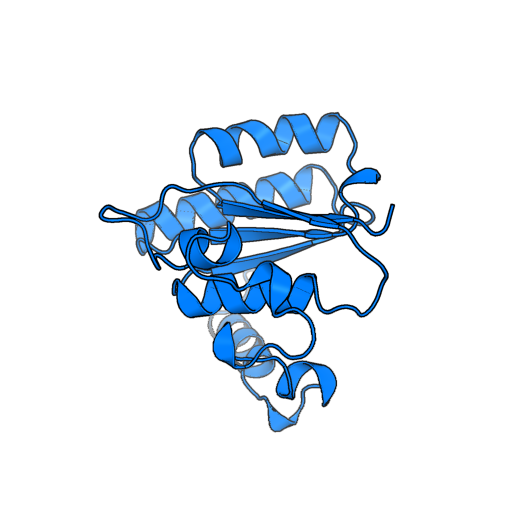 1 116 ? -11.165 19.164 3.692 1.00 62.12 116 GLY A CA 1
ATOM 851 C C . GLY A 1 116 ? -12.301 18.279 4.213 1.00 62.12 116 GLY A C 1
ATOM 852 O O . GLY A 1 116 ? -13.344 18.792 4.606 1.00 62.12 116 GLY A O 1
ATOM 853 N N . TYR A 1 117 ? -12.106 16.956 4.227 1.00 60.81 117 TYR A N 1
ATOM 854 C CA . TYR A 1 117 ? -13.156 15.975 4.548 1.00 60.81 117 TYR A CA 1
ATOM 855 C C . TYR A 1 117 ? -12.800 15.059 5.728 1.00 60.81 117 TYR A C 1
ATOM 857 O O . TYR A 1 117 ? -13.574 14.160 6.050 1.00 60.81 117 TYR A O 1
ATOM 865 N N . GLY A 1 118 ? -11.624 15.229 6.346 1.00 72.19 118 GLY A N 1
ATOM 866 C CA . GLY A 1 118 ? -11.156 14.370 7.439 1.00 72.19 118 GLY A CA 1
ATOM 867 C C . GLY A 1 118 ? -10.914 12.911 7.036 1.00 72.19 118 GLY A C 1
ATOM 868 O O . GLY A 1 118 ? -10.760 12.056 7.904 1.00 72.19 118 GLY A O 1
ATOM 869 N N . LYS A 1 119 ? -10.899 12.594 5.732 1.00 80.00 119 LYS A N 1
ATOM 870 C CA . LYS A 1 119 ? -10.757 11.214 5.258 1.00 80.00 119 LYS A CA 1
ATOM 871 C C . LYS A 1 119 ? -9.282 10.875 5.082 1.00 80.00 119 LYS A C 1
ATOM 873 O O . LYS A 1 119 ? -8.642 11.302 4.120 1.00 80.00 119 LYS A O 1
ATOM 878 N N . GLU A 1 120 ? -8.748 10.099 6.018 1.00 87.69 120 GLU A N 1
ATOM 879 C CA . GLU A 1 120 ? -7.387 9.569 5.935 1.00 87.69 120 GLU A CA 1
ATOM 880 C C . GLU A 1 120 ? -7.218 8.645 4.716 1.00 87.69 120 GLU A C 1
ATOM 882 O O . GLU A 1 120 ? -8.184 8.087 4.189 1.00 87.69 120 GLU A O 1
ATOM 887 N N . THR A 1 121 ? -5.975 8.480 4.257 1.00 91.81 121 THR A N 1
ATOM 888 C CA . THR A 1 121 ? -5.648 7.682 3.066 1.00 91.81 121 THR A CA 1
ATOM 889 C C . THR A 1 121 ? -4.780 6.481 3.432 1.00 91.81 121 THR A C 1
ATOM 891 O O . THR A 1 121 ? -3.767 6.627 4.113 1.00 91.81 121 THR A O 1
ATOM 894 N N . VAL A 1 122 ? -5.158 5.296 2.954 1.00 93.50 122 VAL A N 1
ATOM 895 C CA . VAL A 1 122 ? -4.313 4.100 2.893 1.00 93.50 122 VAL A CA 1
ATOM 896 C C . VAL A 1 122 ? -3.651 4.074 1.522 1.00 93.50 122 VAL A C 1
ATOM 898 O O . VAL A 1 122 ? -4.339 3.976 0.505 1.00 93.50 122 VAL A O 1
ATOM 901 N N . LEU A 1 123 ? -2.324 4.172 1.503 1.00 95.62 123 LEU A N 1
ATOM 902 C CA . LEU A 1 123 ? -1.521 3.999 0.300 1.00 95.62 123 LEU A CA 1
ATOM 903 C C . LEU A 1 123 ? -1.003 2.564 0.265 1.00 95.62 123 LEU A C 1
ATOM 905 O O . LEU A 1 123 ? -0.202 2.174 1.114 1.00 95.62 123 LEU A O 1
ATOM 909 N N . PHE A 1 124 ? -1.452 1.801 -0.723 1.00 96.81 124 PHE A N 1
ATOM 910 C CA . PHE A 1 124 ? -0.899 0.500 -1.046 1.00 96.81 124 PHE A CA 1
ATOM 911 C C . PHE A 1 124 ? 0.224 0.636 -2.081 1.00 96.81 124 PHE A C 1
ATOM 913 O O . PHE A 1 124 ? 0.008 1.226 -3.140 1.00 96.81 124 PHE A O 1
ATOM 920 N N . LEU A 1 125 ? 1.410 0.105 -1.774 1.00 96.19 125 LEU A N 1
ATOM 921 C CA . LEU A 1 125 ? 2.553 0.056 -2.692 1.00 96.19 125 LEU A CA 1
ATOM 922 C C . LEU A 1 125 ? 2.929 -1.387 -3.003 1.00 96.19 125 LEU A C 1
ATOM 924 O O . LEU A 1 125 ? 3.478 -2.068 -2.139 1.00 96.19 125 LEU A O 1
ATOM 928 N N . ASP A 1 126 ? 2.670 -1.834 -4.228 1.00 94.94 126 ASP A N 1
ATOM 929 C CA . ASP A 1 126 ? 3.063 -3.172 -4.673 1.00 94.94 126 ASP A CA 1
ATOM 930 C C . ASP A 1 126 ? 4.493 -3.199 -5.220 1.00 94.94 126 ASP A C 1
ATOM 932 O O . ASP A 1 126 ? 4.975 -2.217 -5.791 1.00 94.94 126 ASP A O 1
ATOM 936 N N . GLU A 1 127 ? 5.157 -4.338 -5.045 1.00 94.38 127 GLU A N 1
ATOM 937 C CA . GLU A 1 127 ? 6.560 -4.583 -5.399 1.00 94.38 127 GLU A CA 1
ATOM 938 C C . GLU A 1 127 ? 7.545 -3.548 -4.846 1.00 94.38 127 GLU A C 1
ATOM 940 O O . GLU A 1 127 ? 8.452 -3.079 -5.537 1.00 94.38 127 GLU A O 1
ATOM 945 N N . ILE A 1 128 ? 7.402 -3.216 -3.558 1.00 94.44 128 ILE A N 1
ATOM 946 C CA . ILE A 1 128 ? 8.208 -2.190 -2.874 1.00 94.44 128 ILE A CA 1
ATOM 947 C C . ILE A 1 128 ? 9.725 -2.427 -2.983 1.00 94.44 128 ILE A C 1
ATOM 949 O O . ILE A 1 128 ? 10.503 -1.482 -2.899 1.00 94.44 128 ILE A O 1
ATOM 953 N N . HIS A 1 129 ? 10.164 -3.663 -3.233 1.00 93.19 129 HIS A N 1
ATOM 954 C CA . HIS A 1 129 ? 11.569 -3.996 -3.472 1.00 93.19 129 HIS A CA 1
ATOM 955 C C . HIS A 1 129 ? 12.144 -3.346 -4.753 1.00 93.19 129 HIS A C 1
ATOM 957 O O . HIS A 1 129 ? 13.360 -3.214 -4.881 1.00 93.19 129 HIS A O 1
ATOM 963 N N . ARG A 1 130 ? 11.297 -2.901 -5.697 1.00 94.25 130 ARG A N 1
ATOM 964 C CA . ARG A 1 130 ? 11.688 -2.137 -6.902 1.00 94.25 130 ARG A CA 1
ATOM 965 C C . ARG A 1 130 ? 11.652 -0.621 -6.704 1.00 94.25 130 ARG A C 1
ATOM 967 O O . ARG A 1 130 ? 11.972 0.117 -7.634 1.00 94.25 130 ARG A O 1
ATOM 974 N N . PHE A 1 131 ? 11.276 -0.145 -5.519 1.00 95.12 131 PHE A N 1
ATOM 975 C CA . PHE A 1 131 ? 11.147 1.280 -5.240 1.00 95.12 131 PHE A CA 1
ATOM 976 C C . PHE A 1 131 ? 12.530 1.935 -5.139 1.00 95.12 131 PHE A C 1
ATOM 978 O O . PHE A 1 131 ? 13.352 1.608 -4.286 1.00 95.12 131 PHE A O 1
ATOM 985 N N . SER A 1 132 ? 12.805 2.870 -6.040 1.00 96.31 132 SER A N 1
ATOM 986 C CA . SER A 1 132 ? 14.042 3.640 -6.074 1.00 96.31 132 SER A CA 1
ATOM 987 C C . SER A 1 132 ? 14.171 4.574 -4.870 1.00 96.31 132 SER A C 1
ATOM 989 O O . SER A 1 132 ? 13.183 5.063 -4.313 1.00 96.31 132 SER A O 1
ATOM 991 N N . LYS A 1 133 ? 15.417 4.934 -4.546 1.00 96.25 133 LYS A N 1
ATOM 992 C CA . LYS A 1 133 ? 15.725 5.905 -3.489 1.00 96.25 133 LYS A CA 1
ATOM 993 C C . LYS A 1 133 ? 15.000 7.242 -3.686 1.00 96.25 133 LYS A C 1
ATOM 995 O O . LYS A 1 133 ? 14.458 7.785 -2.736 1.00 96.25 133 LYS A O 1
ATOM 1000 N N . ALA A 1 134 ? 14.921 7.742 -4.921 1.00 96.38 134 ALA A N 1
ATOM 1001 C CA . ALA A 1 134 ? 14.250 9.010 -5.207 1.00 96.38 134 ALA A CA 1
ATOM 1002 C C . ALA A 1 134 ? 12.739 8.960 -4.909 1.00 96.38 134 ALA A C 1
ATOM 1004 O O . ALA A 1 134 ? 12.172 9.934 -4.411 1.00 96.38 134 ALA A O 1
ATOM 1005 N N . GLN A 1 135 ? 12.082 7.829 -5.192 1.00 96.50 135 GLN A N 1
ATOM 1006 C CA . GLN A 1 135 ? 10.676 7.637 -4.834 1.00 96.50 135 GLN A CA 1
ATOM 1007 C C . GLN A 1 135 ? 10.514 7.493 -3.312 1.00 96.50 135 GLN A C 1
ATOM 1009 O O . GLN A 1 135 ? 9.614 8.113 -2.745 1.00 96.50 135 GLN A O 1
ATOM 1014 N N . GLN A 1 136 ? 11.405 6.756 -2.638 1.00 95.31 136 GLN A N 1
ATOM 1015 C CA . GLN A 1 136 ? 11.411 6.626 -1.176 1.00 95.31 136 GLN A CA 1
ATOM 1016 C C . GLN A 1 136 ? 11.556 7.983 -0.483 1.00 95.31 136 GLN A C 1
ATOM 1018 O O . GLN A 1 136 ? 10.721 8.326 0.352 1.00 95.31 136 GLN A O 1
ATOM 1023 N N . ASP A 1 137 ? 12.549 8.781 -0.876 1.00 96.38 137 ASP A N 1
ATOM 1024 C CA . ASP A 1 137 ? 12.788 10.120 -0.328 1.00 96.38 137 ASP A CA 1
ATOM 1025 C C . ASP A 1 137 ? 11.568 11.033 -0.536 1.00 96.38 137 ASP A C 1
ATOM 1027 O O . ASP A 1 137 ? 11.258 11.877 0.304 1.00 96.38 137 ASP A O 1
ATOM 1031 N N . SER A 1 138 ? 10.825 10.840 -1.633 1.00 95.56 138 SER A N 1
ATOM 1032 C CA . SER A 1 138 ? 9.582 11.576 -1.883 1.00 95.56 138 SER A CA 1
ATOM 1033 C C . SER A 1 138 ? 8.395 11.107 -1.033 1.00 95.56 138 SER A C 1
ATOM 1035 O O . SER A 1 138 ? 7.495 11.903 -0.771 1.00 95.56 138 SER A O 1
ATOM 1037 N N . LEU A 1 139 ? 8.389 9.844 -0.595 1.00 95.06 139 LEU A N 1
ATOM 1038 C CA . LEU A 1 139 ? 7.301 9.228 0.166 1.00 95.06 139 LEU A CA 1
ATOM 1039 C C . LEU A 1 139 ? 7.460 9.388 1.680 1.00 95.06 139 LEU A C 1
ATOM 1041 O O . LEU A 1 139 ? 6.463 9.596 2.373 1.00 95.06 139 LEU A O 1
ATOM 1045 N N . LEU A 1 140 ? 8.689 9.277 2.195 1.00 94.00 140 LEU A N 1
ATOM 1046 C CA . LEU A 1 140 ? 8.980 9.253 3.633 1.00 94.00 140 LEU A CA 1
ATOM 1047 C C . LEU A 1 140 ? 8.302 10.391 4.413 1.00 94.00 140 LEU A C 1
ATOM 1049 O O . LEU A 1 140 ? 7.605 10.080 5.384 1.00 94.00 140 LEU A O 1
ATOM 1053 N N . PRO A 1 141 ? 8.356 11.665 3.965 1.00 92.88 141 PRO A N 1
ATOM 1054 C CA . PRO A 1 141 ? 7.695 12.746 4.687 1.00 92.88 141 PRO A CA 1
ATOM 1055 C C . PRO A 1 141 ? 6.186 12.529 4.848 1.00 92.88 141 PRO A C 1
ATOM 1057 O O . PRO A 1 141 ? 5.615 12.909 5.866 1.00 92.88 141 PRO A O 1
ATOM 1060 N N . ALA A 1 142 ? 5.514 11.915 3.873 1.00 91.69 142 ALA A N 1
ATOM 1061 C CA . ALA A 1 142 ? 4.075 11.679 3.948 1.00 91.69 142 ALA A CA 1
ATOM 1062 C C . ALA A 1 142 ? 3.703 10.585 4.955 1.00 91.69 142 ALA A C 1
ATOM 1064 O O . ALA A 1 142 ? 2.649 10.673 5.587 1.00 91.69 142 ALA A O 1
ATOM 1065 N N . VAL A 1 143 ? 4.562 9.578 5.120 1.00 91.44 143 VAL A N 1
ATOM 1066 C CA . VAL A 1 143 ? 4.389 8.522 6.126 1.00 91.44 143 VAL A CA 1
ATOM 1067 C C . VAL A 1 143 ? 4.668 9.079 7.523 1.00 91.44 143 VAL A C 1
ATOM 1069 O O . VAL A 1 143 ? 3.852 8.910 8.428 1.00 91.44 143 VAL A O 1
ATOM 1072 N N . GLU A 1 144 ? 5.771 9.812 7.691 1.00 90.06 144 GLU A N 1
ATOM 1073 C CA . GLU A 1 144 ? 6.179 10.411 8.970 1.00 90.06 144 GLU A CA 1
ATOM 1074 C C . GLU A 1 144 ? 5.160 11.433 9.490 1.00 90.06 144 GLU A C 1
ATOM 1076 O O . GLU A 1 144 ? 4.779 11.401 10.661 1.00 90.06 144 GLU A O 1
ATOM 1081 N N . ASN A 1 145 ? 4.646 12.293 8.603 1.00 88.00 145 ASN A N 1
ATOM 1082 C CA . ASN A 1 145 ? 3.604 13.272 8.928 1.00 88.00 145 ASN A CA 1
ATOM 1083 C C . ASN A 1 145 ? 2.189 12.673 8.950 1.00 88.00 145 ASN A C 1
ATOM 1085 O O . ASN A 1 145 ? 1.217 13.410 9.123 1.00 88.00 145 ASN A O 1
ATOM 1089 N N . ARG A 1 146 ? 2.056 11.349 8.775 1.00 86.25 146 ARG A N 1
ATOM 1090 C CA . ARG A 1 146 ? 0.780 10.612 8.818 1.00 86.25 146 ARG A CA 1
ATOM 1091 C C . ARG A 1 146 ? -0.255 11.108 7.809 1.00 86.25 146 ARG A C 1
ATOM 1093 O O . ARG A 1 146 ? -1.457 10.996 8.029 1.00 86.25 146 ARG A O 1
ATOM 1100 N N . TRP A 1 147 ? 0.196 11.643 6.681 1.00 89.19 147 TRP A N 1
ATOM 1101 C CA . TRP A 1 147 ? -0.699 11.984 5.576 1.00 89.19 147 TRP A CA 1
ATOM 1102 C C . TRP A 1 147 ? -1.239 10.725 4.900 1.00 89.19 147 TRP A C 1
ATOM 1104 O O . TRP A 1 147 ? -2.362 10.726 4.399 1.00 89.19 147 TRP A O 1
ATOM 1114 N N . VAL A 1 148 ? -0.460 9.642 4.930 1.00 91.62 148 VAL A N 1
ATOM 1115 C CA . VAL A 1 148 ? -0.861 8.320 4.448 1.00 91.62 148 VAL A CA 1
ATOM 1116 C C . VAL A 1 148 ? -0.529 7.240 5.477 1.00 91.62 148 VAL A C 1
ATOM 1118 O O . VAL A 1 148 ? 0.496 7.295 6.151 1.00 91.62 148 VAL A O 1
ATOM 1121 N N . THR A 1 149 ? -1.386 6.225 5.574 1.00 91.50 149 THR A N 1
ATOM 1122 C CA . THR A 1 149 ? -1.051 4.932 6.185 1.00 91.50 149 THR A CA 1
ATOM 1123 C C . THR A 1 149 ? -0.496 4.033 5.084 1.00 91.50 149 THR A C 1
ATOM 1125 O O . THR A 1 149 ? -1.220 3.711 4.142 1.00 91.50 149 THR A O 1
ATOM 1128 N N . LEU A 1 150 ? 0.779 3.656 5.169 1.00 93.81 150 LEU A N 1
ATOM 1129 C CA . LEU A 1 150 ? 1.428 2.839 4.146 1.00 93.81 150 LEU A CA 1
ATOM 1130 C C . LEU A 1 150 ? 1.183 1.343 4.387 1.00 93.81 150 LEU A C 1
ATOM 1132 O O . LEU A 1 150 ? 1.490 0.814 5.455 1.00 93.81 150 LEU A O 1
ATOM 1136 N N . ILE A 1 151 ? 0.702 0.649 3.359 1.00 94.62 151 ILE A N 1
ATOM 1137 C CA . ILE A 1 151 ? 0.733 -0.811 3.271 1.00 94.62 151 ILE A CA 1
ATOM 1138 C C . ILE A 1 151 ? 1.569 -1.173 2.048 1.00 94.62 151 ILE A C 1
ATOM 1140 O O . ILE A 1 151 ? 1.152 -0.963 0.919 1.00 94.62 151 ILE A O 1
ATOM 1144 N N . ALA A 1 152 ? 2.765 -1.696 2.256 1.00 95.06 152 ALA A N 1
ATOM 1145 C CA . ALA A 1 152 ? 3.640 -2.113 1.171 1.00 95.06 152 ALA A CA 1
ATOM 1146 C C . ALA A 1 152 ? 3.541 -3.626 0.957 1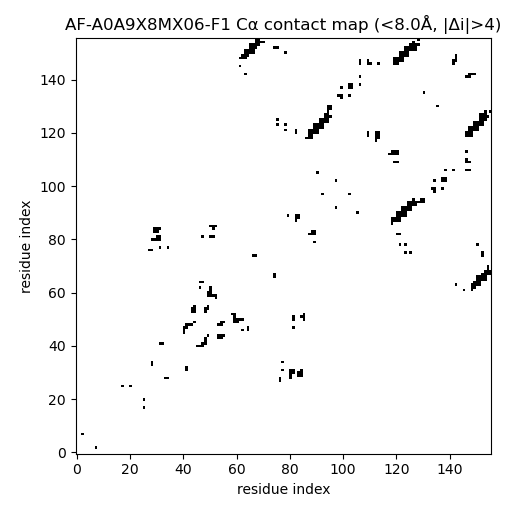.00 95.06 152 ALA A C 1
ATOM 1148 O O . ALA A 1 152 ? 3.298 -4.370 1.905 1.00 95.06 152 ALA A O 1
ATOM 1149 N N . ALA A 1 153 ? 3.745 -4.090 -0.268 1.00 95.12 153 ALA A N 1
ATOM 1150 C CA . ALA A 1 153 ? 3.770 -5.498 -0.620 1.00 95.12 153 ALA A CA 1
ATOM 1151 C C . ALA A 1 153 ? 5.023 -5.851 -1.425 1.00 95.12 153 ALA A C 1
ATOM 1153 O O . ALA A 1 153 ? 5.561 -5.030 -2.164 1.00 95.12 153 ALA A O 1
ATOM 1154 N N . THR A 1 154 ? 5.494 -7.083 -1.254 1.00 93.62 154 THR A N 1
ATOM 1155 C CA . THR A 1 154 ? 6.572 -7.672 -2.058 1.00 93.62 154 THR A CA 1
ATOM 1156 C C . THR A 1 154 ? 6.351 -9.173 -2.209 1.00 93.62 154 THR A C 1
ATOM 1158 O O . THR A 1 154 ? 5.793 -9.826 -1.315 1.00 93.62 154 THR A O 1
ATOM 1161 N N . THR A 1 155 ? 6.753 -9.726 -3.351 1.00 87.94 155 THR A N 1
ATOM 1162 C CA . THR A 1 155 ? 6.910 -11.178 -3.527 1.00 87.94 155 THR A CA 1
ATOM 1163 C C . THR A 1 155 ? 8.309 -11.685 -3.197 1.00 87.94 155 THR A C 1
ATOM 1165 O O . THR A 1 155 ? 8.457 -12.876 -2.933 1.00 87.94 155 THR A O 1
ATOM 1168 N N . GLU A 1 156 ? 9.303 -10.795 -3.235 1.00 78.56 156 GLU A N 1
ATOM 1169 C CA . GLU A 1 156 ? 10.718 -11.057 -2.933 1.00 78.56 156 GLU A CA 1
ATOM 1170 C C . GLU A 1 156 ? 11.000 -10.871 -1.444 1.00 78.56 156 GLU A C 1
ATOM 1172 O O . GLU A 1 156 ? 10.473 -9.882 -0.876 1.00 78.56 156 GLU A O 1
#

Secondary structure (DSSP, 8-state):
-PPPHHHHHHHHHHTT-GGGS-HHHHT--SSGGG--S-GGGSSTT-HHHHHTTSS-SSS-----EEEES-TTSSHHHHHHHHHHHTTPEEEEEETTT--HHHHHHHHHHHHHHHHHH---EEEEEETGGG--HHHHHHHHHHHHTTSEEEEEEE--

pLDDT: mean 82.74, std 15.56, range [40.38, 96.81]

Solvent-accessible surface area (backbone atoms only — not comparable to full-atom values): 8963 Å² total; per-residue (Å²): 133,81,86,49,74,66,56,57,52,46,55,62,43,63,78,63,42,66,88,81,49,58,66,76,67,68,67,50,50,67,43,77,85,64,52,78,95,51,60,89,58,61,40,90,66,26,71,63,30,30,64,49,43,42,82,47,102,52,82,50,65,87,61,70,47,79,44,78,45,65,86,90,78,44,64,69,52,53,53,51,19,46,18,56,63,56,68,28,45,76,45,82,46,42,31,83,78,51,51,56,66,54,54,47,52,53,50,57,50,23,47,51,34,36,77,75,69,65,36,46,25,31,36,36,32,37,42,47,87,59,50,48,69,69,42,49,68,65,44,48,62,38,48,77,72,59,40,32,36,42,35,34,27,23,65,122

Nearest PDB structures (foldseek):
  3pvs-assembly1_B  TM=8.830E-01  e=1.776E-13  Escherichia coli
  3pvs-assembly1_D  TM=8.931E-01  e=1.469E-12  Escherichia coli
  7zbh-assembly1_D  TM=7.452E-01  e=9.632E-06  Borreliella burgdorferi B31
  7tid-assembly1_E  TM=6.835E-01  e=5.595E-06  Saccharomyces cerevisiae
  6b5d-assembly1_A  TM=6.028E-01  e=1.023E-05  Caenorhabditis elegans

Organism: NCBI:txid156453

Radius of gyration: 16.18 Å; Cα contacts (8 Å, |Δi|>4): 212; chains: 1; bounding box: 38×40×45 Å

Mean predicted aligned error: 8.77 Å

Foldseek 3Di:
DDDDPVNVVVVVVVVVDLVPDDPVVVQQDQAPVSQPPPVVQVPQPHPLCLLLVGPDPDPSDLDAAEAEAAPPNCLVSSLVNSCNSNVAAEDEDELVPDDLVNLLVVLVVLVCCCVPPVHAYEYEYEQCVSHDPSNVVSNVVSSVVRSYRYYYYHHD